Protein AF-A0A820JGB8-F1 (afdb_monomer_lite)

Organism: NCBI:txid433720

Foldseek 3Di:
DPPPVLVVLVVVLVVLDDPPPVLVVLLVLLLCLDPLVVVPPPPDDPVPDDNVVSVVVSVVSVVVLLVVLCVPPNDPVSVVNSVSSVVSSVSVSVSVVVVVVVVVVVVVVVVVVVVVVVVVVVVVVVVVVVVD

Secondary structure (DSSP, 8-state):
---HHHHHHHHHHHTT--S-HHHHHHHHHHHHTSHHHHTT-TTS-GGGS-HHHHHHHHHHHHHHHHHHHHHHH-HHHHHHHHHHHHHHHHHHHHHHHHHHHHHHHHHHHHHHHHHHHHHHHHHHHHHHHHT-

Structure (mmCIF, N/CA/C/O backbone):
data_AF-A0A820JGB8-F1
#
_entry.id   AF-A0A820JGB8-F1
#
loop_
_atom_site.group_PDB
_atom_site.id
_atom_site.type_symbol
_atom_site.label_atom_id
_atom_site.label_alt_id
_atom_site.label_comp_id
_atom_site.label_asym_id
_atom_site.label_entity_id
_atom_site.label_seq_id
_atom_site.pdbx_PDB_ins_code
_atom_site.Cartn_x
_atom_site.Cartn_y
_atom_site.Cartn_z
_atom_site.occupancy
_atom_site.B_iso_or_equiv
_atom_site.auth_seq_id
_atom_site.auth_comp_id
_atom_site.auth_asym_id
_atom_site.auth_atom_id
_atom_site.pdbx_PDB_model_num
ATOM 1 N N . MET A 1 1 ? 12.155 -19.806 -16.660 1.00 46.75 1 MET A N 1
ATOM 2 C CA . MET A 1 1 ? 12.210 -20.335 -15.279 1.00 46.75 1 MET A CA 1
ATOM 3 C C . MET A 1 1 ? 11.517 -19.309 -14.395 1.00 46.75 1 MET A C 1
ATOM 5 O O . MET A 1 1 ? 12.046 -18.218 -14.263 1.00 46.75 1 MET A O 1
ATOM 9 N N . PHE A 1 2 ? 10.291 -19.571 -13.928 1.00 48.56 2 PHE A N 1
ATOM 10 C CA . PHE A 1 2 ? 9.569 -18.611 -13.081 1.00 48.56 2 PHE A CA 1
ATOM 11 C C . PHE A 1 2 ? 10.349 -18.409 -11.778 1.00 48.56 2 PHE A C 1
ATOM 13 O O . PHE A 1 2 ? 10.696 -19.389 -11.119 1.00 48.56 2 PHE A O 1
ATOM 20 N N . ASP A 1 3 ? 10.668 -17.161 -11.434 1.00 62.62 3 ASP A N 1
ATOM 21 C CA . ASP A 1 3 ? 11.406 -16.863 -10.211 1.00 62.62 3 ASP A CA 1
ATOM 22 C C . ASP A 1 3 ? 10.520 -17.159 -8.990 1.00 62.62 3 ASP A C 1
ATOM 24 O O . ASP A 1 3 ? 9.551 -16.451 -8.701 1.00 62.62 3 ASP A O 1
ATOM 28 N N . ASN A 1 4 ? 10.864 -18.223 -8.258 1.00 69.56 4 ASN A N 1
ATOM 29 C CA . ASN A 1 4 ? 10.207 -18.615 -7.010 1.00 69.56 4 ASN A CA 1
ATOM 30 C C . ASN A 1 4 ? 10.158 -17.465 -5.986 1.00 69.56 4 ASN A C 1
ATOM 32 O O . ASN A 1 4 ? 9.291 -17.467 -5.109 1.00 69.56 4 ASN A O 1
ATOM 36 N N . ARG A 1 5 ? 11.047 -16.466 -6.093 1.00 66.81 5 ARG A N 1
ATOM 37 C CA . ARG A 1 5 ? 11.064 -15.292 -5.212 1.00 66.81 5 ARG A CA 1
ATOM 38 C C . ARG A 1 5 ? 9.872 -14.371 -5.456 1.00 66.81 5 ARG A C 1
ATOM 40 O O . ARG A 1 5 ? 9.255 -13.954 -4.482 1.00 66.81 5 ARG A O 1
ATOM 47 N N . GLY A 1 6 ? 9.478 -14.128 -6.708 1.00 66.50 6 GLY A N 1
ATOM 48 C CA . GLY A 1 6 ? 8.316 -13.292 -7.042 1.00 66.50 6 GLY A CA 1
ATOM 49 C C . GLY A 1 6 ? 6.989 -13.887 -6.555 1.00 66.50 6 GLY A C 1
ATOM 50 O O . GLY A 1 6 ? 6.145 -13.185 -5.989 1.00 66.50 6 GLY A O 1
ATOM 51 N N . ILE A 1 7 ? 6.833 -15.208 -6.678 1.00 74.44 7 ILE A N 1
ATOM 52 C CA . ILE A 1 7 ? 5.677 -15.938 -6.134 1.00 74.44 7 ILE A CA 1
ATOM 53 C C . ILE A 1 7 ? 5.675 -15.863 -4.599 1.00 74.44 7 ILE A C 1
ATOM 55 O O . ILE A 1 7 ? 4.646 -15.548 -3.999 1.00 74.44 7 ILE A O 1
ATOM 59 N N . ALA A 1 8 ? 6.825 -16.078 -3.951 1.00 76.19 8 ALA A N 1
ATOM 60 C CA . ALA A 1 8 ? 6.950 -15.982 -2.496 1.00 76.19 8 ALA A CA 1
ATOM 61 C C . ALA A 1 8 ? 6.633 -14.572 -1.967 1.00 76.19 8 ALA A C 1
ATOM 63 O O . ALA A 1 8 ? 5.967 -14.435 -0.941 1.00 76.19 8 ALA A O 1
ATOM 64 N N . LEU A 1 9 ? 7.054 -13.531 -2.684 1.00 73.44 9 LEU A N 1
ATOM 65 C CA . LEU A 1 9 ? 6.808 -12.133 -2.335 1.00 73.44 9 LEU A CA 1
ATOM 66 C C . LEU A 1 9 ? 5.325 -11.757 -2.484 1.00 73.44 9 LEU A C 1
ATOM 68 O O . LEU A 1 9 ? 4.758 -11.070 -1.630 1.00 73.44 9 LEU A O 1
ATOM 72 N N . THR A 1 10 ? 4.670 -12.280 -3.523 1.00 74.25 10 THR A N 1
ATOM 73 C CA . THR A 1 10 ? 3.228 -12.103 -3.753 1.00 74.25 10 THR A CA 1
ATOM 74 C C . THR A 1 10 ? 2.418 -12.781 -2.649 1.00 74.25 10 THR A C 1
ATOM 76 O O . THR A 1 10 ? 1.550 -12.159 -2.035 1.00 74.25 10 THR A O 1
ATOM 79 N N . LEU A 1 11 ? 2.750 -14.036 -2.327 1.00 79.44 11 LEU A N 1
ATOM 80 C CA . LEU A 1 11 ? 2.126 -14.785 -1.233 1.00 79.44 11 LEU A CA 1
ATOM 81 C C . LEU A 1 11 ? 2.367 -14.125 0.127 1.00 79.44 11 LEU A C 1
ATOM 83 O O . LEU A 1 11 ? 1.479 -14.122 0.976 1.00 79.44 11 LEU A O 1
ATOM 87 N N . TRP A 1 12 ? 3.549 -13.548 0.345 1.00 74.94 12 TRP A N 1
ATOM 88 C CA . TRP A 1 12 ? 3.850 -12.789 1.554 1.00 74.94 12 TRP A CA 1
ATOM 89 C C . TRP A 1 12 ? 3.004 -11.517 1.648 1.00 74.94 12 TRP A C 1
ATOM 91 O O . TRP A 1 12 ? 2.411 -11.266 2.694 1.00 74.94 12 TRP A O 1
ATOM 101 N N . THR A 1 13 ? 2.849 -10.778 0.549 1.00 71.69 13 THR A N 1
ATOM 102 C CA . THR A 1 13 ? 2.002 -9.575 0.491 1.00 71.69 13 THR A CA 1
ATOM 103 C C . THR A 1 13 ? 0.531 -9.902 0.771 1.00 71.69 13 THR A C 1
ATOM 105 O O . THR A 1 13 ? -0.132 -9.186 1.523 1.00 71.69 13 THR A O 1
ATOM 108 N N . MET A 1 14 ? 0.022 -11.024 0.246 1.00 76.62 14 MET A N 1
ATOM 109 C CA . MET A 1 14 ? -1.363 -11.464 0.470 1.00 76.62 14 MET A CA 1
ATOM 110 C C . MET A 1 14 ? -1.693 -11.751 1.942 1.00 76.62 14 MET A C 1
ATOM 112 O O . MET A 1 14 ? -2.843 -11.581 2.340 1.00 76.62 14 MET A O 1
ATOM 116 N N . LYS A 1 15 ? -0.708 -12.116 2.777 1.00 75.75 15 LYS A N 1
ATOM 117 C CA . LYS A 1 15 ? -0.923 -12.381 4.215 1.00 75.75 15 LYS A CA 1
ATOM 118 C C . LYS A 1 15 ? -1.393 -11.160 5.003 1.00 75.75 15 LYS A C 1
ATOM 120 O O . LYS A 1 15 ? -1.961 -11.323 6.079 1.00 75.75 15 LYS A O 1
ATOM 125 N N . PHE A 1 16 ? -1.146 -9.959 4.489 1.00 72.88 16 PHE A N 1
ATOM 126 C CA . PHE A 1 16 ? -1.482 -8.710 5.171 1.00 72.88 16 PHE A CA 1
ATOM 127 C C . PHE A 1 16 ? -2.731 -8.029 4.600 1.00 72.88 16 PHE A C 1
ATOM 129 O O . PHE A 1 16 ? -3.118 -6.965 5.086 1.00 72.88 16 PHE A O 1
ATOM 136 N N . ILE A 1 17 ? -3.382 -8.628 3.594 1.00 73.19 17 ILE A N 1
ATOM 137 C CA . ILE A 1 17 ? -4.619 -8.089 3.025 1.00 73.19 17 ILE A CA 1
ATOM 138 C C . ILE A 1 17 ? -5.732 -8.194 4.069 1.00 73.19 17 ILE A C 1
ATOM 140 O O . ILE A 1 17 ? -6.069 -9.276 4.549 1.00 73.19 17 ILE A O 1
ATOM 144 N N . ASN A 1 18 ? -6.315 -7.046 4.411 1.00 74.44 18 ASN A N 1
ATOM 145 C CA . ASN A 1 18 ? -7.470 -6.984 5.292 1.00 74.44 18 ASN A CA 1
ATOM 146 C C . ASN A 1 18 ? -8.752 -7.257 4.479 1.00 74.44 18 ASN A C 1
ATOM 148 O O . ASN A 1 18 ? -8.937 -6.610 3.446 1.00 74.44 18 ASN A O 1
ATOM 152 N N . PRO A 1 19 ? -9.639 -8.174 4.913 1.00 77.06 19 PRO A N 1
ATOM 153 C CA . PRO A 1 19 ? -10.900 -8.445 4.217 1.00 77.06 19 PRO A CA 1
ATOM 154 C C . PRO A 1 19 ? -11.876 -7.258 4.232 1.00 77.06 19 PRO A C 1
ATOM 156 O O . PRO A 1 19 ? -12.802 -7.211 3.423 1.00 77.06 19 PRO A O 1
ATOM 15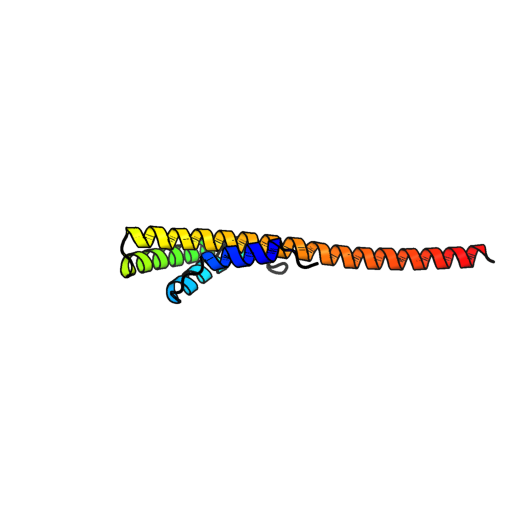9 N N . ASP A 1 20 ? -11.695 -6.297 5.139 1.00 87.00 20 ASP A N 1
ATOM 160 C CA . ASP A 1 20 ? -12.505 -5.085 5.182 1.00 87.00 20 ASP A CA 1
ATOM 161 C C . ASP A 1 20 ? -12.181 -4.167 3.991 1.00 87.00 20 ASP A C 1
ATOM 163 O O . ASP A 1 20 ? -11.108 -3.561 3.899 1.00 87.00 20 ASP A O 1
ATOM 167 N N . ILE A 1 21 ? -13.152 -4.031 3.085 1.00 88.62 21 ILE A N 1
ATOM 168 C CA . ILE A 1 21 ? -13.030 -3.222 1.869 1.00 88.62 21 ILE A CA 1
ATOM 169 C C . ILE A 1 21 ? -12.756 -1.739 2.153 1.00 88.62 21 ILE A C 1
ATOM 171 O O . ILE A 1 21 ? -12.123 -1.069 1.336 1.00 88.62 21 ILE A O 1
ATOM 175 N N . ILE A 1 22 ? -13.214 -1.204 3.290 1.00 90.69 22 ILE A N 1
ATOM 176 C CA . ILE A 1 22 ? -12.966 0.193 3.661 1.00 90.69 22 ILE A CA 1
ATOM 177 C C . ILE A 1 22 ? -11.498 0.353 4.045 1.00 90.69 22 ILE A C 1
ATOM 179 O O . ILE A 1 22 ? -10.830 1.257 3.542 1.00 90.69 22 ILE A O 1
ATOM 183 N N . ILE A 1 23 ? -10.975 -0.562 4.866 1.00 89.44 23 ILE A N 1
ATOM 184 C CA . ILE A 1 23 ? -9.556 -0.577 5.241 1.00 89.44 23 ILE A CA 1
ATOM 185 C C . ILE A 1 23 ? -8.683 -0.742 4.001 1.00 89.44 23 ILE A C 1
ATOM 187 O O . ILE A 1 23 ? -7.699 -0.023 3.848 1.00 89.44 23 ILE A O 1
ATOM 191 N N . PHE A 1 24 ? -9.063 -1.637 3.093 1.00 88.88 24 PHE A N 1
ATOM 192 C CA . PHE A 1 24 ? -8.336 -1.853 1.849 1.00 88.88 24 PHE A CA 1
ATOM 193 C C . PHE A 1 24 ? -8.278 -0.589 0.979 1.00 88.88 24 PHE A C 1
ATOM 195 O O . PHE A 1 24 ? -7.202 -0.204 0.523 1.00 88.88 24 PHE A O 1
ATOM 202 N N . LYS A 1 25 ? -9.406 0.113 0.800 1.00 90.44 25 LYS A N 1
ATOM 203 C CA . LYS A 1 25 ? -9.449 1.391 0.066 1.00 90.44 25 LYS A CA 1
ATOM 204 C C . LYS A 1 25 ? -8.567 2.455 0.715 1.00 90.44 25 LYS A C 1
ATOM 206 O O . LYS A 1 25 ? -7.836 3.146 0.017 1.00 90.44 25 LYS A O 1
ATOM 211 N N . LEU A 1 26 ? -8.610 2.571 2.041 1.00 91.50 26 LEU A N 1
ATOM 212 C CA . LEU A 1 26 ? -7.784 3.520 2.787 1.00 91.50 26 LEU A CA 1
ATOM 213 C C . LEU A 1 26 ? -6.289 3.204 2.658 1.00 91.50 26 LEU A C 1
ATOM 215 O O . LEU A 1 26 ? -5.486 4.106 2.420 1.00 91.50 26 LEU A O 1
ATOM 219 N N . ALA A 1 27 ? -5.924 1.926 2.750 1.00 90.00 27 ALA A N 1
ATOM 220 C CA . ALA A 1 27 ? -4.558 1.464 2.555 1.00 90.00 27 ALA A CA 1
ATOM 221 C C . ALA A 1 27 ? -4.071 1.742 1.122 1.00 90.00 27 ALA A C 1
ATOM 223 O O . ALA A 1 27 ? -2.968 2.250 0.944 1.00 90.00 27 ALA A O 1
ATOM 224 N N . LEU A 1 28 ? -4.902 1.501 0.103 1.00 88.50 28 LEU A N 1
ATOM 225 C CA . LEU A 1 28 ? -4.588 1.858 -1.283 1.00 88.50 28 LEU A CA 1
ATOM 226 C C . LEU A 1 28 ? -4.409 3.366 -1.479 1.00 88.50 28 LEU A C 1
ATOM 228 O O . LEU A 1 28 ? -3.477 3.768 -2.166 1.00 88.50 28 LEU A O 1
ATOM 232 N N . SER A 1 29 ? -5.243 4.210 -0.865 1.00 90.69 29 SER A N 1
ATOM 233 C CA . SER A 1 29 ? -5.067 5.668 -0.930 1.00 90.69 29 SER A CA 1
ATOM 234 C C . SER A 1 29 ? -3.743 6.110 -0.303 1.00 90.69 29 SER A C 1
ATOM 236 O O . SER A 1 29 ? -3.030 6.932 -0.877 1.00 90.69 29 SER A O 1
ATOM 238 N N . LEU A 1 30 ? -3.377 5.535 0.849 1.00 90.69 30 LEU A N 1
ATOM 239 C CA . LEU A 1 30 ? -2.080 5.775 1.490 1.00 90.69 30 LEU A CA 1
ATOM 240 C C . LEU A 1 30 ? -0.913 5.310 0.614 1.00 90.69 30 LEU A C 1
ATOM 242 O O . LEU A 1 30 ? 0.109 5.994 0.547 1.00 90.69 30 LEU A O 1
ATOM 246 N N . PHE A 1 31 ? -1.074 4.176 -0.070 1.00 87.56 31 PHE A N 1
ATOM 247 C CA . PHE A 1 31 ? -0.093 3.654 -1.012 1.00 87.56 31 PHE A CA 1
ATOM 248 C C . PHE A 1 31 ? 0.074 4.570 -2.228 1.00 87.56 31 PHE A C 1
ATOM 250 O O . PHE A 1 31 ? 1.192 4.960 -2.563 1.00 87.56 31 PHE A O 1
ATOM 257 N N . ALA A 1 32 ? -1.027 4.953 -2.875 1.00 84.62 32 ALA A N 1
ATOM 258 C CA . ALA A 1 32 ? -1.049 5.789 -4.075 1.00 84.62 32 ALA A CA 1
ATOM 259 C C . ALA A 1 32 ? -0.367 7.146 -3.852 1.00 84.62 32 ALA A C 1
ATOM 261 O O . ALA A 1 32 ? 0.345 7.630 -4.723 1.00 84.62 32 ALA A O 1
ATOM 262 N N . LEU A 1 33 ? -0.533 7.721 -2.658 1.00 82.62 33 LEU A N 1
ATOM 263 C CA . LEU A 1 33 ? 0.067 8.999 -2.271 1.00 82.62 33 LEU A CA 1
ATOM 264 C C . LEU A 1 33 ? 1.497 8.868 -1.725 1.00 82.62 33 LEU A C 1
ATOM 266 O O . LEU A 1 33 ? 2.112 9.872 -1.367 1.00 82.62 33 LEU A O 1
ATOM 270 N N . SER A 1 34 ? 2.041 7.652 -1.636 1.00 80.62 34 SER A N 1
ATOM 271 C CA . SER A 1 34 ? 3.421 7.451 -1.202 1.00 80.62 34 SER A CA 1
ATOM 272 C C . SER A 1 34 ? 4.404 7.964 -2.256 1.00 80.62 34 SER A C 1
ATOM 274 O O . SER A 1 34 ? 4.222 7.775 -3.461 1.00 80.62 34 SER A O 1
ATOM 276 N N . LYS A 1 35 ? 5.498 8.579 -1.794 1.00 68.75 35 LYS A N 1
ATOM 277 C CA . LYS A 1 35 ? 6.573 9.094 -2.660 1.00 68.75 35 LYS A CA 1
ATOM 278 C C . LYS A 1 35 ? 7.148 8.014 -3.583 1.00 68.75 35 LYS A C 1
ATOM 280 O O . LYS A 1 35 ? 7.584 8.319 -4.688 1.00 68.75 35 LYS A O 1
ATOM 285 N N . THR A 1 36 ? 7.112 6.761 -3.142 1.00 64.69 36 THR A N 1
ATOM 286 C CA . THR A 1 36 ? 7.531 5.599 -3.920 1.00 64.69 36 THR A CA 1
ATOM 287 C C . THR A 1 36 ? 6.719 5.431 -5.199 1.00 64.69 36 THR A C 1
ATOM 289 O O . THR A 1 36 ? 7.332 5.204 -6.221 1.00 64.69 36 THR A O 1
ATOM 292 N N . ASN A 1 37 ? 5.403 5.659 -5.237 1.00 60.75 37 ASN A N 1
ATOM 293 C CA . ASN A 1 37 ? 4.665 5.553 -6.509 1.00 60.75 37 ASN A CA 1
ATOM 294 C C . ASN A 1 37 ? 5.018 6.649 -7.530 1.00 60.75 37 ASN A C 1
ATOM 296 O O . ASN A 1 37 ? 4.948 6.410 -8.733 1.00 60.75 37 ASN A O 1
ATOM 300 N N . TYR A 1 38 ? 5.428 7.833 -7.071 1.00 55.12 38 TYR A N 1
ATOM 301 C CA . TYR A 1 38 ? 5.795 8.948 -7.953 1.00 55.12 38 TYR A CA 1
ATOM 302 C C . TYR A 1 38 ? 7.207 8.828 -8.534 1.00 55.12 38 TYR A C 1
ATOM 304 O O . TYR A 1 38 ? 7.454 9.314 -9.632 1.00 55.12 38 TYR A O 1
ATOM 312 N N . LEU A 1 39 ? 8.123 8.163 -7.825 1.00 51.12 39 LEU A N 1
ATOM 313 C CA . LEU A 1 39 ? 9.510 7.957 -8.259 1.00 51.12 39 LEU A CA 1
ATOM 314 C C . LEU A 1 39 ? 9.643 7.088 -9.519 1.00 51.12 39 LEU A C 1
ATOM 316 O O . LEU A 1 39 ? 10.696 7.110 -10.147 1.00 51.12 39 LEU A O 1
ATOM 320 N N . TYR A 1 40 ? 8.603 6.335 -9.885 1.00 53.28 40 TYR A N 1
ATOM 321 C CA . TYR A 1 40 ? 8.707 5.271 -10.886 1.00 53.28 40 TYR A CA 1
ATOM 322 C C . TYR A 1 40 ? 7.780 5.436 -12.097 1.00 53.28 40 TYR A C 1
ATOM 324 O O . TYR A 1 40 ? 7.580 4.477 -12.838 1.00 53.28 40 TYR A O 1
ATOM 332 N N . SER A 1 41 ? 7.225 6.633 -12.326 1.00 55.72 41 SER A N 1
ATOM 333 C CA . SER A 1 41 ? 6.636 6.969 -13.625 1.00 55.72 41 SER A CA 1
ATOM 334 C C . SER A 1 41 ? 7.709 7.637 -14.489 1.00 55.72 41 SER A C 1
ATOM 336 O O . SER A 1 41 ? 8.028 8.802 -14.240 1.00 55.72 41 SER A O 1
ATOM 338 N N . PRO A 1 42 ? 8.276 6.946 -15.496 1.00 54.88 42 PRO A N 1
ATOM 339 C CA . PRO A 1 42 ? 9.398 7.462 -16.289 1.00 54.88 42 PRO A CA 1
ATOM 340 C C . PRO A 1 42 ? 9.070 8.755 -17.059 1.00 54.88 42 PRO A C 1
ATOM 342 O O . PRO A 1 42 ? 9.979 9.436 -17.518 1.00 54.88 42 PRO A O 1
ATOM 345 N N . ASN A 1 43 ? 7.786 9.125 -17.151 1.00 55.41 43 ASN A N 1
ATOM 346 C CA . ASN A 1 43 ? 7.297 10.280 -17.907 1.00 55.41 43 ASN A CA 1
ATOM 347 C C . ASN A 1 43 ? 6.795 11.449 -17.040 1.00 55.41 43 ASN A C 1
ATOM 349 O O . ASN A 1 43 ? 6.317 12.441 -17.590 1.00 55.41 43 ASN A O 1
ATOM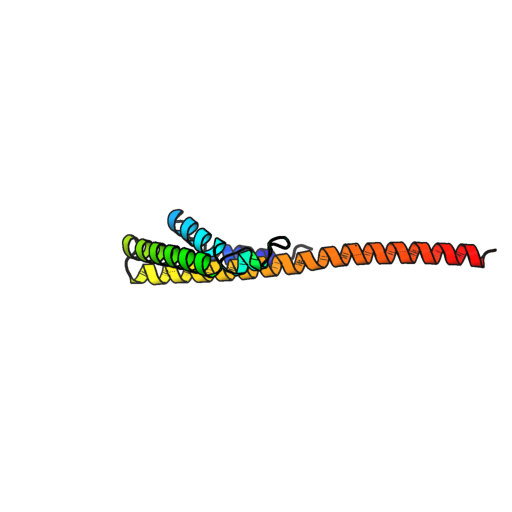 353 N N . ILE A 1 44 ? 6.849 11.361 -15.705 1.00 56.28 44 ILE A N 1
ATOM 354 C CA . ILE A 1 44 ? 6.396 12.457 -14.833 1.00 56.28 44 ILE A CA 1
ATOM 355 C C . ILE A 1 44 ? 7.612 13.279 -14.421 1.00 56.28 44 ILE A C 1
ATOM 357 O O . ILE A 1 44 ? 8.469 12.810 -13.674 1.00 56.28 44 ILE A O 1
ATOM 361 N N . SER A 1 45 ? 7.688 14.526 -14.895 1.00 55.94 45 SER A N 1
ATOM 362 C CA . SER A 1 45 ? 8.712 15.451 -14.420 1.00 55.94 45 SER A CA 1
ATOM 363 C C . SER A 1 45 ? 8.536 15.660 -12.915 1.00 55.94 45 SER A C 1
ATOM 365 O O . SER A 1 45 ? 7.457 16.025 -12.439 1.00 55.94 45 SER A O 1
ATOM 367 N N . ILE A 1 46 ? 9.607 15.418 -12.159 1.00 56.53 46 ILE A N 1
ATOM 368 C CA . ILE A 1 46 ? 9.646 15.546 -10.694 1.00 56.53 46 ILE A CA 1
ATOM 369 C C . ILE A 1 46 ? 9.189 16.952 -10.249 1.00 56.53 46 ILE A C 1
ATOM 371 O O . ILE A 1 46 ? 8.564 17.094 -9.198 1.00 56.53 46 ILE A O 1
ATOM 375 N N . ASP A 1 47 ? 9.394 17.960 -11.103 1.00 56.12 47 ASP A N 1
ATOM 376 C CA . ASP A 1 47 ? 9.014 19.360 -10.885 1.00 56.12 47 ASP A CA 1
ATOM 377 C C . ASP A 1 47 ? 7.514 19.668 -11.047 1.00 56.12 47 ASP A C 1
ATOM 379 O O . ASP A 1 47 ? 7.061 20.738 -10.644 1.00 56.12 47 ASP A O 1
ATOM 383 N N . SER A 1 48 ? 6.708 18.756 -11.602 1.00 56.19 48 SER A N 1
ATOM 384 C CA . SER A 1 48 ? 5.273 19.006 -11.839 1.00 56.19 48 SER A CA 1
ATOM 385 C C . SER A 1 48 ? 4.365 18.690 -10.644 1.00 56.19 48 SER A C 1
ATOM 387 O O . SER A 1 48 ? 3.174 19.007 -10.669 1.00 56.19 48 SER A O 1
ATOM 389 N N . THR A 1 49 ? 4.905 18.100 -9.570 1.00 67.50 49 THR A N 1
ATOM 390 C CA . THR A 1 49 ? 4.099 17.599 -8.446 1.00 67.50 49 THR A CA 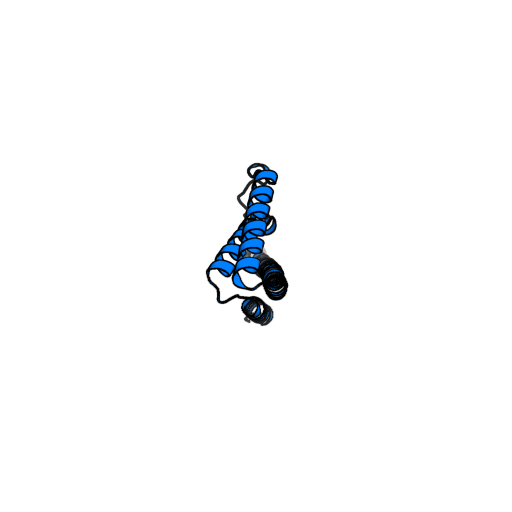1
ATOM 391 C C . THR A 1 49 ? 4.403 18.332 -7.142 1.00 67.50 49 THR A C 1
ATOM 393 O O . THR A 1 49 ? 5.503 18.253 -6.601 1.00 67.50 49 THR A O 1
ATOM 396 N N . ASN A 1 50 ? 3.396 19.012 -6.582 1.00 80.94 50 ASN A N 1
ATOM 397 C CA . ASN A 1 50 ? 3.502 19.677 -5.282 1.00 80.94 50 ASN A CA 1
ATOM 398 C C . ASN A 1 50 ? 3.564 18.635 -4.148 1.00 80.94 50 ASN A C 1
ATOM 400 O O . ASN A 1 50 ? 2.542 18.209 -3.604 1.00 80.94 50 ASN A O 1
ATOM 404 N N . SER A 1 51 ? 4.782 18.224 -3.794 1.00 79.12 51 SER A N 1
ATOM 405 C CA . SER A 1 51 ? 5.059 17.219 -2.759 1.00 79.12 51 SER A CA 1
ATOM 406 C C . SER A 1 51 ? 4.467 17.578 -1.392 1.00 79.12 51 SER A C 1
ATOM 408 O O . SER A 1 51 ? 4.008 16.690 -0.674 1.00 79.12 51 SER A O 1
ATOM 410 N N . SER A 1 52 ? 4.403 18.870 -1.057 1.00 84.81 52 SER A N 1
ATOM 411 C CA . SER A 1 52 ? 3.778 19.361 0.175 1.00 84.81 52 SER A CA 1
ATOM 412 C C . SER A 1 52 ? 2.271 19.093 0.188 1.00 84.81 52 SER A C 1
ATOM 414 O O . SER A 1 52 ? 1.737 18.571 1.169 1.00 84.81 52 SER A O 1
ATOM 416 N N . ALA A 1 53 ? 1.584 19.363 -0.927 1.00 85.69 53 ALA A N 1
ATOM 417 C CA . ALA A 1 53 ? 0.157 19.079 -1.059 1.00 85.69 53 ALA A CA 1
ATOM 418 C C . ALA A 1 53 ? -0.134 17.572 -0.978 1.00 85.69 53 ALA A C 1
ATOM 420 O O . ALA A 1 53 ? -1.043 17.162 -0.257 1.00 85.69 53 ALA A O 1
ATOM 421 N N . ILE A 1 54 ? 0.669 16.739 -1.648 1.00 85.12 54 ILE A N 1
ATOM 422 C CA . ILE A 1 54 ? 0.536 15.273 -1.592 1.00 85.12 54 ILE A CA 1
ATOM 423 C C . ILE A 1 54 ? 0.720 14.768 -0.161 1.00 85.12 54 ILE A C 1
ATOM 425 O O . ILE A 1 54 ? -0.112 14.007 0.332 1.00 85.12 54 ILE A O 1
ATOM 429 N N . PHE A 1 55 ? 1.761 15.232 0.532 1.00 86.25 55 PHE A N 1
ATOM 430 C CA . PHE A 1 55 ? 2.014 14.862 1.922 1.00 86.25 55 PHE A CA 1
ATOM 431 C C . PHE A 1 55 ? 0.864 15.284 2.846 1.00 86.25 55 PHE A C 1
ATOM 433 O O . PHE A 1 55 ? 0.448 14.527 3.725 1.00 86.25 55 PHE A O 1
ATOM 440 N N . HIS A 1 56 ? 0.291 16.469 2.624 1.00 90.62 56 HIS A N 1
ATOM 441 C CA . HIS A 1 56 ? -0.867 16.925 3.384 1.00 90.62 56 HIS A CA 1
ATOM 442 C C . HIS A 1 56 ? -2.090 16.018 3.176 1.00 90.62 56 HIS A C 1
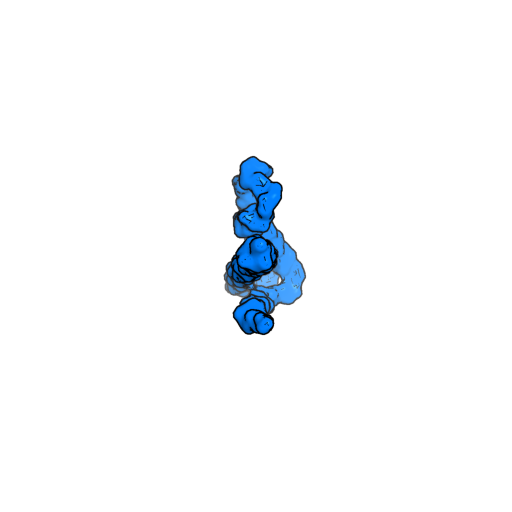ATOM 444 O O . HIS A 1 56 ? -2.740 15.624 4.146 1.00 90.62 56 HIS A O 1
ATOM 450 N N . ILE A 1 57 ? -2.374 15.633 1.928 1.00 90.00 57 ILE A N 1
ATOM 451 C CA . ILE A 1 57 ? -3.464 14.706 1.599 1.00 90.00 57 ILE A CA 1
ATOM 452 C C . ILE A 1 57 ? -3.194 13.329 2.222 1.00 90.00 57 ILE A C 1
ATOM 454 O O . ILE A 1 57 ? -4.091 12.749 2.836 1.00 90.00 57 ILE A O 1
ATOM 458 N N . GLN A 1 58 ? -1.961 12.823 2.143 1.00 90.88 58 GLN A N 1
ATOM 459 C CA . GLN A 1 58 ? -1.568 11.549 2.748 1.00 90.88 58 GLN A CA 1
ATOM 460 C C . GLN A 1 58 ? -1.816 11.547 4.263 1.00 90.88 58 GLN A C 1
ATOM 462 O O . GLN A 1 58 ? -2.418 10.609 4.786 1.00 90.88 58 GLN A O 1
ATOM 467 N N . ASN A 1 59 ? -1.441 12.623 4.962 1.00 92.56 59 ASN A N 1
ATOM 468 C CA . ASN A 1 59 ? -1.709 12.771 6.394 1.00 92.56 59 ASN A CA 1
ATOM 469 C C . ASN A 1 59 ? -3.206 12.783 6.710 1.00 92.56 59 ASN A C 1
ATOM 471 O O . ASN A 1 59 ? -3.625 12.198 7.707 1.00 92.56 59 ASN A O 1
ATOM 475 N N . LYS A 1 60 ? -4.034 13.392 5.854 1.00 95.00 60 LYS A N 1
ATOM 476 C CA . LYS A 1 60 ? -5.493 13.352 6.020 1.00 95.00 60 LYS A CA 1
ATOM 477 C C . LYS A 1 60 ? -6.047 11.938 5.874 1.00 95.00 60 LYS A C 1
ATOM 479 O O . LYS A 1 60 ? -6.871 11.530 6.690 1.00 95.00 60 LYS A O 1
ATOM 484 N N . TYR A 1 61 ? -5.558 11.159 4.913 1.00 93.62 61 TYR A N 1
ATOM 485 C CA . TYR A 1 61 ? -5.925 9.745 4.805 1.00 93.62 61 TYR A CA 1
ATOM 486 C C . TYR A 1 61 ? -5.438 8.921 5.999 1.00 93.62 61 TYR A C 1
ATOM 488 O O . TYR A 1 61 ? -6.178 8.060 6.476 1.00 93.62 61 TYR A O 1
ATOM 496 N N . ALA A 1 62 ? -4.246 9.200 6.532 1.00 94.62 62 ALA A N 1
ATOM 497 C CA . ALA A 1 62 ? -3.739 8.529 7.728 1.00 94.62 62 ALA A CA 1
ATOM 498 C C . ALA A 1 62 ? -4.623 8.830 8.948 1.00 94.62 62 ALA A C 1
ATOM 500 O O . ALA A 1 62 ? -5.002 7.917 9.680 1.00 94.62 62 ALA A O 1
ATOM 501 N N . GLU A 1 63 ? -5.033 10.091 9.113 1.00 96.81 63 GLU A N 1
ATOM 502 C CA . GLU A 1 63 ? -5.947 10.535 10.167 1.00 96.81 63 GLU A CA 1
ATOM 503 C C . GLU A 1 63 ? -7.316 9.840 10.062 1.00 96.81 63 GLU A C 1
ATOM 505 O O . GLU A 1 63 ? -7.827 9.316 11.054 1.00 96.81 63 GLU A O 1
ATOM 510 N N . VAL A 1 64 ? -7.903 9.788 8.861 1.00 96.38 64 VAL A N 1
ATOM 511 C CA . VAL A 1 64 ? -9.182 9.098 8.613 1.00 96.38 64 VAL A CA 1
ATOM 512 C C . VAL A 1 64 ? -9.061 7.603 8.891 1.00 96.38 64 VAL A C 1
ATOM 514 O O . VAL A 1 64 ? -9.930 7.033 9.548 1.00 96.38 64 VAL A O 1
ATOM 517 N N . THR A 1 65 ? -7.967 6.977 8.454 1.00 95.38 65 THR A N 1
ATOM 518 C CA . THR A 1 65 ? -7.695 5.556 8.706 1.00 95.38 65 THR A CA 1
ATOM 519 C C . THR A 1 65 ? -7.609 5.275 10.197 1.00 95.38 65 THR A C 1
ATOM 521 O O . THR A 1 65 ? -8.271 4.368 10.696 1.00 95.38 65 THR A O 1
ATOM 524 N N . TRP A 1 66 ? -6.862 6.098 10.931 1.00 97.00 66 TRP A N 1
ATOM 525 C CA . TRP A 1 66 ? -6.728 5.968 12.375 1.00 97.00 66 TRP A CA 1
ATOM 526 C C . TRP A 1 66 ? -8.071 6.117 13.098 1.00 97.00 66 TRP A C 1
ATOM 528 O O . TRP A 1 66 ? -8.417 5.288 13.941 1.00 97.00 66 TRP A O 1
ATOM 538 N N . LYS A 1 67 ? -8.867 7.137 12.749 1.00 96.50 67 LYS A N 1
ATOM 539 C CA . LYS A 1 67 ? -10.201 7.352 13.335 1.00 96.50 67 LYS A CA 1
ATOM 540 C C . LYS A 1 67 ? -11.147 6.194 13.033 1.00 96.50 67 LYS A C 1
ATOM 542 O O . LYS A 1 67 ? -11.835 5.731 13.938 1.00 96.50 67 LYS A O 1
ATOM 547 N N . TYR A 1 68 ? -11.153 5.709 11.792 1.00 95.44 68 TYR A N 1
ATOM 548 C CA . TYR A 1 68 ? -11.978 4.578 11.378 1.00 95.44 68 TYR A CA 1
ATOM 549 C C . TYR A 1 68 ? -11.637 3.312 12.170 1.00 95.44 68 TYR A C 1
ATOM 551 O O . TYR A 1 68 ? -12.531 2.665 12.714 1.00 95.44 68 TYR A O 1
ATOM 559 N N . LEU A 1 69 ? -10.346 2.991 12.294 1.00 95.81 69 LEU A N 1
ATOM 560 C CA . LEU A 1 69 ? -9.896 1.814 13.032 1.00 95.81 69 LEU A CA 1
ATOM 561 C C . LEU A 1 69 ? -10.258 1.898 14.518 1.00 95.81 69 LEU A C 1
ATOM 563 O O . LEU A 1 69 ? -10.792 0.935 15.064 1.00 95.81 69 LEU A O 1
ATOM 567 N N . ASN A 1 70 ? -10.034 3.051 15.158 1.00 97.00 70 ASN A N 1
ATOM 568 C CA . ASN A 1 70 ? -10.412 3.245 16.560 1.00 97.00 70 ASN A CA 1
ATOM 569 C C . ASN A 1 70 ? -11.922 3.123 16.768 1.00 97.00 70 ASN A C 1
ATOM 571 O O . ASN A 1 70 ? -12.351 2.472 17.716 1.00 97.00 70 ASN A O 1
ATOM 575 N N . TYR A 1 71 ? -12.719 3.718 15.878 1.00 96.44 71 TYR A N 1
ATOM 576 C CA . TYR A 1 71 ? -14.176 3.645 15.945 1.00 96.44 71 TYR A CA 1
ATOM 577 C C . TYR A 1 71 ? -14.692 2.210 15.790 1.00 96.44 71 TYR A C 1
ATOM 579 O O . TYR A 1 71 ? -15.609 1.803 16.498 1.00 96.44 71 TYR A O 1
ATOM 587 N N . ARG A 1 72 ? -14.112 1.437 14.866 1.00 94.88 72 ARG A N 1
ATOM 588 C CA . ARG A 1 72 ? -14.618 0.110 14.503 1.00 94.88 72 ARG A CA 1
ATOM 589 C C . ARG A 1 72 ? -14.109 -1.014 15.407 1.00 94.88 72 ARG A C 1
ATOM 591 O O . ARG A 1 72 ? -14.873 -1.936 15.678 1.00 94.88 72 ARG A O 1
ATOM 598 N N . TYR A 1 73 ? -12.851 -0.953 15.841 1.00 94.44 73 TYR A N 1
ATOM 599 C CA . TYR A 1 73 ? -12.164 -2.070 16.506 1.00 94.44 73 TYR A CA 1
ATOM 600 C C . TYR A 1 73 ? -11.701 -1.747 17.937 1.00 94.44 73 TYR A C 1
ATOM 602 O O . TYR A 1 73 ? -11.309 -2.650 18.674 1.00 94.44 73 TYR A O 1
ATOM 610 N N . GLY A 1 74 ? -11.759 -0.480 18.359 1.00 95.06 74 GLY A N 1
ATOM 611 C CA . GLY A 1 74 ? -11.188 -0.031 19.629 1.00 95.06 74 GLY A CA 1
ATOM 612 C C . GLY A 1 74 ? -9.664 0.111 19.574 1.00 95.06 74 GLY A C 1
ATOM 613 O O . GLY A 1 74 ? -9.014 -0.298 18.617 1.00 95.06 74 GLY A O 1
ATOM 614 N N . TRP A 1 75 ? -9.079 0.721 20.606 1.00 96.06 75 TRP A N 1
ATOM 615 C CA . TRP A 1 75 ? -7.687 1.191 20.567 1.00 96.06 75 TRP A CA 1
ATOM 616 C C . TRP A 1 75 ? -6.653 0.085 20.297 1.00 96.06 75 TRP A C 1
ATOM 618 O O . TRP A 1 75 ? -5.811 0.233 19.414 1.00 96.06 75 TRP A O 1
ATOM 628 N N . TYR A 1 76 ? -6.724 -1.035 21.022 1.00 95.88 76 TYR A N 1
ATOM 629 C CA . TYR A 1 76 ? -5.723 -2.104 20.920 1.00 95.88 76 TYR A CA 1
ATOM 630 C C . TYR A 1 76 ? -5.708 -2.760 19.530 1.00 95.88 76 TYR A C 1
ATOM 632 O O . TYR A 1 76 ? -4.663 -2.841 18.881 1.00 95.88 76 TYR A O 1
ATOM 640 N N . GLU A 1 77 ? -6.876 -3.169 19.033 1.00 94.62 77 GLU A N 1
ATOM 641 C CA . GLU A 1 77 ? -6.988 -3.767 17.700 1.00 94.62 77 GLU A CA 1
ATOM 642 C C . GLU A 1 77 ? -6.739 -2.734 16.594 1.00 94.62 77 GLU A C 1
ATOM 644 O O . GLU A 1 77 ? -6.149 -3.068 15.567 1.00 94.62 77 GLU A O 1
ATOM 649 N N . ALA A 1 78 ? -7.085 -1.458 16.806 1.00 95.44 78 ALA A N 1
ATOM 650 C CA . ALA A 1 78 ? -6.758 -0.392 15.863 1.00 95.44 78 ALA A CA 1
ATOM 651 C C . ALA A 1 78 ? -5.247 -0.258 15.646 1.00 95.44 78 ALA A C 1
ATOM 653 O O . ALA A 1 78 ? -4.814 -0.153 14.499 1.00 95.44 78 ALA A O 1
ATOM 654 N N . VAL A 1 79 ? -4.439 -0.321 16.712 1.00 96.19 79 VAL A N 1
ATOM 655 C CA . VAL A 1 79 ? -2.969 -0.321 16.604 1.00 96.19 79 VAL A CA 1
ATOM 656 C C . VAL A 1 79 ? -2.492 -1.501 15.758 1.00 96.19 79 VAL A C 1
ATOM 658 O O . VAL A 1 79 ? -1.699 -1.316 14.835 1.00 96.19 79 VAL A O 1
ATOM 661 N N . LYS A 1 80 ? -3.004 -2.706 16.024 1.00 94.12 80 LYS A N 1
ATOM 662 C CA . LYS A 1 80 ? -2.626 -3.925 15.298 1.00 94.12 80 LYS A CA 1
ATOM 663 C C . LYS A 1 80 ? -3.000 -3.857 13.816 1.00 94.12 80 LYS A C 1
ATOM 665 O O . LYS A 1 80 ? -2.177 -4.167 12.956 1.00 94.12 80 LYS A O 1
ATOM 670 N N . HIS A 1 81 ? -4.210 -3.400 13.501 1.00 92.81 81 HIS A N 1
ATOM 671 C CA . HIS A 1 81 ? -4.647 -3.207 12.121 1.00 92.81 81 HIS A CA 1
ATOM 672 C C . HIS A 1 81 ? -3.834 -2.127 11.409 1.00 92.81 81 HIS A C 1
ATOM 674 O O . HIS A 1 81 ? -3.425 -2.334 10.270 1.00 92.81 81 HIS A O 1
ATOM 680 N N . PHE A 1 82 ? -3.552 -1.007 12.074 1.00 93.81 82 PHE A N 1
ATOM 681 C CA . PHE A 1 82 ? -2.745 0.064 11.498 1.00 93.81 82 PHE A CA 1
ATOM 682 C C . PHE A 1 82 ? -1.316 -0.406 11.206 1.00 93.81 82 PHE A C 1
ATOM 684 O O . PHE A 1 82 ? -0.771 -0.140 10.137 1.00 93.81 82 PHE A O 1
ATOM 691 N N . HIS A 1 83 ? -0.732 -1.186 12.113 1.00 93.12 83 HIS A N 1
ATOM 692 C CA . HIS A 1 83 ? 0.575 -1.798 11.919 1.00 93.12 83 HIS A CA 1
ATOM 693 C C . HIS A 1 83 ? 0.594 -2.785 10.742 1.00 93.12 83 HIS A C 1
ATOM 695 O O . HIS A 1 83 ? 1.502 -2.736 9.912 1.00 93.12 83 HIS A O 1
ATOM 701 N N . ASN A 1 84 ? -0.442 -3.620 10.605 1.00 91.38 84 ASN A N 1
ATOM 702 C CA . ASN A 1 84 ? -0.588 -4.516 9.456 1.00 91.38 84 ASN A CA 1
ATOM 703 C C . ASN A 1 84 ? -0.691 -3.754 8.128 1.00 91.38 84 ASN A C 1
ATOM 705 O O . ASN A 1 84 ? -0.096 -4.187 7.143 1.00 91.38 84 ASN A O 1
ATOM 709 N N . ILE A 1 85 ? -1.390 -2.613 8.099 1.00 91.81 85 ILE A N 1
ATOM 710 C CA . ILE A 1 85 ? -1.442 -1.746 6.913 1.00 91.81 85 ILE A CA 1
ATOM 711 C C . ILE A 1 85 ? -0.031 -1.275 6.551 1.00 91.81 85 ILE A C 1
ATOM 713 O O . ILE A 1 85 ? 0.363 -1.391 5.396 1.00 91.81 85 ILE A O 1
ATOM 717 N N . ILE A 1 86 ? 0.758 -0.799 7.519 1.00 91.19 86 ILE A N 1
ATOM 718 C CA . ILE A 1 86 ? 2.138 -0.355 7.264 1.00 91.19 86 ILE A CA 1
ATOM 719 C C . ILE A 1 86 ? 2.979 -1.492 6.674 1.00 91.19 86 ILE A C 1
ATOM 721 O O . ILE A 1 86 ? 3.650 -1.287 5.663 1.00 91.19 86 ILE A O 1
ATOM 725 N N . TYR A 1 87 ? 2.923 -2.694 7.252 1.00 90.12 87 TYR A N 1
ATOM 726 C CA . TYR A 1 87 ? 3.659 -3.839 6.711 1.00 90.12 87 TYR A CA 1
ATOM 727 C C . TYR A 1 87 ? 3.225 -4.211 5.301 1.00 90.12 87 TYR A C 1
ATOM 729 O O . TYR A 1 87 ? 4.076 -4.487 4.460 1.00 90.12 87 TYR A O 1
ATOM 737 N N . TRP A 1 88 ? 1.922 -4.179 5.027 1.00 88.19 88 TRP A N 1
ATOM 738 C CA . TRP A 1 88 ? 1.403 -4.422 3.689 1.00 88.19 88 TRP A CA 1
ATOM 739 C C . TRP A 1 88 ? 1.940 -3.407 2.671 1.00 88.19 88 TRP A C 1
ATOM 741 O O . TRP A 1 88 ? 2.369 -3.794 1.587 1.00 88.19 88 TRP A O 1
ATOM 751 N N . LEU A 1 89 ? 1.996 -2.121 3.033 1.00 88.12 89 LEU A N 1
ATOM 752 C CA . LEU A 1 89 ? 2.548 -1.064 2.178 1.00 88.12 89 LEU A CA 1
ATOM 753 C C . LEU A 1 89 ? 4.046 -1.254 1.908 1.00 88.12 89 LEU A C 1
ATOM 755 O O . LEU A 1 89 ? 4.501 -1.076 0.776 1.00 88.12 89 LEU A O 1
ATOM 759 N N . VAL A 1 90 ? 4.817 -1.640 2.929 1.00 87.06 90 VAL A N 1
ATOM 760 C CA . VAL A 1 90 ? 6.243 -1.966 2.774 1.00 87.06 90 VAL A CA 1
ATOM 761 C C . VAL A 1 90 ? 6.410 -3.177 1.857 1.00 87.06 90 VAL A C 1
ATOM 763 O O . VAL A 1 90 ? 7.201 -3.121 0.919 1.00 87.06 90 VAL A O 1
ATOM 766 N N . ALA A 1 91 ? 5.620 -4.233 2.065 1.00 85.44 91 ALA A N 1
ATOM 767 C CA . ALA A 1 91 ? 5.662 -5.445 1.253 1.00 85.44 91 ALA A CA 1
ATOM 768 C C . ALA A 1 91 ? 5.340 -5.185 -0.224 1.00 85.44 91 ALA A C 1
ATOM 770 O O . ALA A 1 91 ? 6.052 -5.659 -1.113 1.00 85.44 91 ALA A O 1
ATOM 771 N N . LEU A 1 92 ? 4.311 -4.377 -0.487 1.00 83.75 92 LEU A N 1
ATOM 772 C CA . LEU A 1 92 ? 3.975 -3.907 -1.828 1.00 83.75 92 LEU A CA 1
ATOM 773 C C . LEU A 1 92 ? 5.124 -3.128 -2.464 1.00 83.75 92 LEU A C 1
ATOM 775 O O . LEU A 1 92 ? 5.482 -3.389 -3.609 1.00 83.75 92 LEU A O 1
ATOM 779 N N . THR A 1 93 ? 5.726 -2.204 -1.716 1.00 84.00 93 THR A N 1
ATOM 780 C CA . THR A 1 93 ? 6.849 -1.391 -2.199 1.00 84.00 93 THR A CA 1
ATOM 781 C C . THR A 1 93 ? 8.037 -2.270 -2.585 1.00 84.00 93 THR A C 1
ATOM 783 O O . THR A 1 93 ? 8.568 -2.143 -3.685 1.00 84.00 93 THR A O 1
ATOM 786 N N . THR A 1 94 ? 8.420 -3.216 -1.722 1.00 83.50 94 THR A N 1
ATOM 787 C CA . THR A 1 94 ? 9.470 -4.199 -2.020 1.00 83.50 94 THR A CA 1
ATOM 788 C C . THR A 1 94 ? 9.125 -5.029 -3.255 1.00 83.50 94 THR A C 1
ATOM 790 O O . THR A 1 94 ? 10.002 -5.291 -4.075 1.00 83.50 94 THR A O 1
ATOM 793 N N . SER A 1 95 ? 7.853 -5.404 -3.421 1.00 81.00 95 SER A N 1
ATOM 794 C CA . SER A 1 95 ? 7.403 -6.174 -4.583 1.00 81.00 95 SER A CA 1
ATOM 795 C C .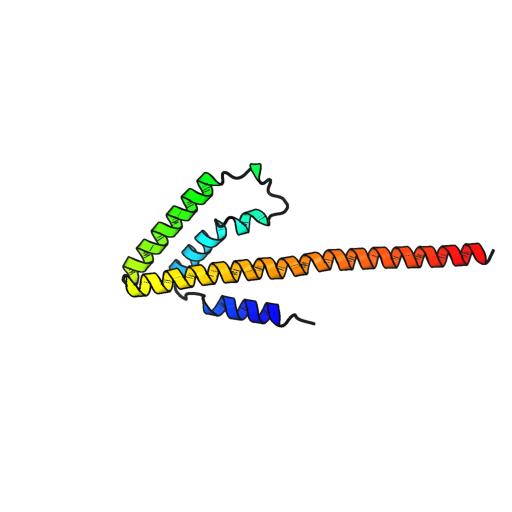 SER A 1 95 ? 7.515 -5.412 -5.888 1.00 81.00 95 SER A C 1
ATOM 797 O O . SER A 1 95 ? 8.007 -5.961 -6.870 1.00 81.00 95 SER A O 1
ATOM 799 N N . ILE A 1 96 ? 7.139 -4.138 -5.889 1.00 79.31 96 ILE A N 1
ATOM 800 C CA . ILE A 1 96 ? 7.258 -3.283 -7.070 1.00 79.31 96 ILE A CA 1
ATOM 801 C C . ILE A 1 96 ? 8.726 -3.081 -7.448 1.00 79.31 96 ILE A C 1
ATOM 803 O O . ILE A 1 96 ? 9.077 -3.275 -8.609 1.00 79.31 96 ILE A O 1
ATOM 807 N N . ILE A 1 97 ? 9.593 -2.788 -6.472 1.00 78.69 97 ILE A N 1
ATOM 808 C CA . ILE A 1 97 ? 11.039 -2.641 -6.704 1.00 78.69 97 ILE A CA 1
ATOM 809 C C . ILE A 1 97 ? 11.622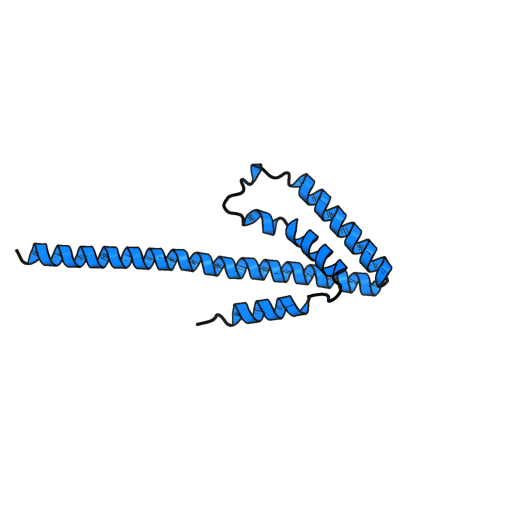 -3.923 -7.311 1.00 78.69 97 ILE A C 1
ATOM 811 O O . ILE A 1 97 ? 12.388 -3.875 -8.276 1.00 78.69 97 ILE A O 1
ATOM 815 N N . HIS A 1 98 ? 11.242 -5.081 -6.771 1.00 78.44 98 HIS A N 1
ATOM 816 C CA . HIS A 1 98 ? 11.729 -6.367 -7.254 1.00 78.44 98 HIS A CA 1
ATOM 817 C C . HIS A 1 98 ? 11.303 -6.640 -8.703 1.00 78.44 98 HIS A C 1
ATOM 819 O O . HIS A 1 98 ? 12.151 -6.960 -9.532 1.00 78.44 98 HIS A O 1
ATOM 825 N N . VAL A 1 99 ? 10.019 -6.449 -9.028 1.00 74.25 99 VAL A N 1
ATOM 826 C CA . VAL A 1 99 ? 9.492 -6.625 -10.393 1.00 74.25 99 VAL A CA 1
ATOM 827 C C . VAL A 1 99 ? 10.180 -5.685 -11.386 1.00 74.25 99 VAL A C 1
ATOM 829 O O . VAL A 1 99 ? 10.531 -6.097 -12.487 1.00 74.25 99 VAL A O 1
ATOM 832 N N . GLN A 1 100 ? 10.427 -4.434 -11.003 1.00 69.31 100 GLN A N 1
ATOM 833 C CA . GLN A 1 100 ? 11.087 -3.471 -11.886 1.00 69.31 100 GLN A CA 1
ATOM 834 C C . GLN A 1 100 ? 12.553 -3.806 -12.151 1.00 69.31 100 GLN A C 1
ATOM 836 O O . GLN A 1 100 ? 13.002 -3.650 -13.282 1.00 69.31 100 GLN A O 1
ATOM 841 N N . THR A 1 101 ? 13.270 -4.319 -11.146 1.00 68.31 101 THR A N 1
ATOM 842 C CA . THR A 1 101 ? 14.659 -4.782 -11.316 1.00 68.31 101 THR A CA 1
ATOM 843 C C . THR A 1 101 ? 14.736 -5.897 -12.366 1.00 68.31 101 THR A C 1
ATOM 845 O O . THR A 1 101 ? 15.691 -5.965 -13.130 1.00 68.31 101 THR A O 1
ATOM 848 N N . PHE A 1 102 ? 13.705 -6.744 -12.458 1.00 65.31 102 PHE A N 1
ATOM 849 C CA . PHE A 1 102 ? 13.606 -7.750 -13.516 1.00 65.31 102 PHE A CA 1
ATOM 850 C C . PHE A 1 102 ? 13.345 -7.156 -14.900 1.00 65.31 102 PHE A C 1
ATOM 852 O O . PHE A 1 102 ? 13.966 -7.602 -15.862 1.00 65.31 102 PHE A O 1
ATOM 859 N N . ASN A 1 103 ? 12.484 -6.142 -15.016 1.00 57.97 103 ASN A N 1
ATOM 860 C CA . ASN A 1 103 ? 12.238 -5.489 -16.305 1.00 57.97 103 ASN A CA 1
ATOM 861 C C . ASN A 1 103 ? 13.496 -4.809 -16.864 1.00 57.97 103 ASN A C 1
ATOM 863 O O . ASN A 1 103 ? 13.717 -4.867 -18.065 1.00 57.97 103 ASN A O 1
ATOM 867 N N . THR A 1 104 ? 14.376 -4.267 -16.012 1.00 55.66 104 THR A N 1
ATOM 868 C CA . THR A 1 104 ? 15.657 -3.686 -16.463 1.00 55.66 104 THR A CA 1
ATOM 869 C C . THR A 1 104 ? 16.585 -4.723 -17.107 1.00 55.66 104 THR A C 1
ATOM 871 O O . THR A 1 104 ? 17.486 -4.370 -17.860 1.00 55.66 104 THR A O 1
ATOM 874 N N . HIS A 1 105 ? 16.395 -6.015 -16.822 1.00 53.34 105 HIS A N 1
ATOM 875 C CA . HIS A 1 105 ? 17.160 -7.086 -17.460 1.00 53.34 105 HIS A CA 1
ATOM 876 C C . HIS A 1 105 ? 16.591 -7.521 -18.814 1.00 53.34 105 HIS A C 1
ATOM 878 O O . HIS A 1 105 ? 17.343 -8.089 -19.596 1.00 53.34 105 HIS A O 1
ATOM 884 N N . VAL A 1 106 ? 15.317 -7.245 -19.113 1.00 57.38 106 VAL A N 1
ATOM 885 C CA . VAL A 1 106 ? 14.731 -7.533 -20.434 1.00 57.38 106 VAL A CA 1
ATOM 886 C C . VAL A 1 106 ? 15.329 -6.597 -21.484 1.00 57.38 106 VAL A C 1
ATOM 888 O O . VAL A 1 106 ? 15.844 -7.081 -22.484 1.00 57.38 106 VAL A O 1
ATOM 891 N N . ASP A 1 107 ? 15.428 -5.300 -21.179 1.00 56.88 107 ASP A N 1
ATOM 892 C CA . ASP A 1 107 ? 16.092 -4.319 -22.056 1.00 56.88 107 ASP A CA 1
ATOM 893 C C . ASP A 1 107 ? 17.582 -4.665 -22.299 1.00 56.88 107 ASP A C 1
ATOM 895 O O . ASP A 1 107 ? 18.150 -4.402 -23.361 1.00 56.88 107 ASP A O 1
ATOM 899 N N . ASN A 1 108 ? 18.228 -5.319 -21.325 1.00 58.78 108 ASN A N 1
ATOM 900 C CA . ASN A 1 108 ? 19.600 -5.818 -21.463 1.00 58.78 108 ASN A CA 1
ATOM 901 C C . ASN A 1 108 ? 19.702 -7.087 -22.326 1.00 58.78 108 ASN A C 1
ATOM 903 O O . ASN A 1 108 ? 20.754 -7.341 -22.900 1.00 58.78 108 ASN A O 1
ATOM 907 N N . ILE A 1 109 ? 18.648 -7.904 -22.400 1.00 68.00 109 ILE A N 1
ATOM 908 C CA . ILE A 1 109 ? 18.614 -9.083 -23.275 1.00 68.00 109 ILE A CA 1
ATOM 909 C C . ILE A 1 109 ? 18.371 -8.646 -24.715 1.00 68.00 109 ILE A C 1
ATOM 911 O O . ILE A 1 109 ? 19.080 -9.120 -25.595 1.00 68.00 109 ILE A O 1
ATOM 915 N N . ASP A 1 110 ? 17.447 -7.716 -24.949 1.00 73.44 110 ASP A N 1
ATOM 916 C CA . ASP A 1 110 ? 17.169 -7.208 -26.296 1.00 73.44 110 ASP A CA 1
ATOM 917 C C . ASP A 1 110 ? 18.408 -6.519 -26.889 1.00 73.44 110 ASP A C 1
ATOM 919 O O . ASP A 1 110 ? 18.802 -6.807 -28.016 1.00 73.44 110 ASP A O 1
ATOM 923 N N . SER A 1 111 ? 19.119 -5.719 -26.089 1.00 72.81 111 SER A N 1
ATOM 924 C CA . SER A 1 111 ? 20.396 -5.120 -26.512 1.00 72.81 111 SER A CA 1
ATOM 925 C C . SER A 1 111 ? 21.527 -6.139 -26.704 1.00 72.81 111 SER A C 1
ATOM 927 O O . SER A 1 111 ? 22.374 -5.953 -27.578 1.00 72.81 111 SER A O 1
ATOM 929 N N . LEU A 1 112 ? 21.557 -7.237 -25.939 1.00 76.06 112 LEU A N 1
ATOM 930 C CA . LEU A 1 112 ? 22.513 -8.328 -26.160 1.00 76.06 112 LEU A CA 1
ATOM 931 C C . LEU A 1 112 ? 22.209 -9.079 -27.464 1.00 76.06 112 LEU A C 1
ATOM 933 O O . LEU A 1 112 ? 23.135 -9.455 -28.182 1.00 76.06 112 LEU A O 1
ATOM 937 N N . VAL A 1 113 ? 20.929 -9.298 -27.771 1.00 81.75 113 VAL A N 1
ATOM 938 C CA . VAL A 1 113 ? 20.483 -9.924 -29.021 1.00 81.75 113 VAL A CA 1
ATOM 939 C C . VAL A 1 113 ? 20.863 -9.042 -30.205 1.00 81.75 113 VAL A C 1
ATOM 941 O O . VAL A 1 113 ? 21.548 -9.532 -31.097 1.00 81.75 113 VAL A O 1
ATOM 944 N N . GLU A 1 114 ? 20.552 -7.743 -30.167 1.00 83.50 114 GLU A N 1
ATOM 945 C CA . GLU A 1 114 ? 20.962 -6.792 -31.211 1.00 83.50 114 GLU A CA 1
ATOM 946 C C . GLU A 1 114 ? 22.488 -6.767 -31.407 1.00 83.50 114 GLU A C 1
ATOM 948 O O . GLU A 1 114 ? 22.974 -6.792 -32.537 1.00 83.50 114 GLU A O 1
ATOM 953 N N . LEU A 1 115 ? 23.269 -6.770 -30.319 1.00 83.12 115 LEU A N 1
ATOM 954 C CA . LEU A 1 115 ? 24.733 -6.797 -30.396 1.00 83.12 115 LEU A CA 1
ATOM 955 C C . LEU A 1 115 ? 25.256 -8.098 -31.026 1.00 83.12 115 LEU A C 1
ATOM 957 O O . LEU A 1 115 ? 26.216 -8.082 -31.799 1.00 83.12 115 LEU A O 1
ATOM 961 N N . THR A 1 116 ? 24.634 -9.227 -30.688 1.00 83.75 116 THR A N 1
ATOM 962 C CA . THR A 1 116 ? 25.017 -10.544 -31.211 1.00 83.75 116 THR A CA 1
ATOM 963 C C . THR A 1 116 ? 24.659 -10.664 -32.690 1.00 83.75 116 THR A C 1
ATOM 965 O O . THR A 1 116 ? 25.482 -11.131 -33.472 1.00 83.75 116 THR A O 1
ATOM 968 N N . GLU A 1 117 ? 23.480 -10.188 -33.097 1.00 88.50 117 GLU A N 1
ATOM 969 C CA . GLU A 1 117 ? 23.077 -10.115 -34.506 1.00 88.50 117 GLU A CA 1
ATOM 970 C C . GLU A 1 117 ? 24.037 -9.238 -35.314 1.00 88.50 117 GLU A C 1
ATOM 972 O O . GLU A 1 117 ? 24.494 -9.648 -36.379 1.00 88.50 117 GLU A O 1
ATOM 977 N N . LEU A 1 118 ? 24.415 -8.069 -34.785 1.00 87.62 118 LEU A N 1
ATOM 978 C CA . LEU A 1 118 ? 25.370 -7.178 -35.443 1.00 87.62 118 LEU A CA 1
ATOM 979 C C . LEU A 1 118 ? 26.748 -7.836 -35.613 1.00 87.62 118 LEU A C 1
ATOM 981 O O . LEU A 1 118 ? 27.381 -7.678 -36.654 1.00 87.62 118 LEU A O 1
ATOM 985 N N . THR A 1 119 ? 27.206 -8.571 -34.598 1.00 87.88 119 THR A N 1
ATOM 986 C CA . THR A 1 119 ? 28.509 -9.250 -34.621 1.00 87.88 119 THR A CA 1
ATOM 987 C C . THR A 1 119 ? 28.518 -10.375 -35.653 1.00 87.88 119 THR A C 1
ATOM 989 O O . THR A 1 119 ? 29.443 -10.451 -36.451 1.00 87.88 119 THR A O 1
ATOM 992 N N . LEU A 1 120 ? 27.454 -11.182 -35.719 1.00 87.38 120 LEU A N 1
ATOM 993 C CA . LEU A 1 120 ? 27.323 -12.241 -36.726 1.00 87.38 120 LEU A CA 1
ATOM 994 C C . LEU A 1 120 ? 27.304 -11.684 -38.157 1.00 87.38 120 LEU A C 1
ATOM 996 O O . LEU A 1 120 ? 27.948 -12.236 -39.040 1.00 87.38 120 LEU A O 1
ATOM 1000 N N . ILE A 1 121 ? 26.617 -10.559 -38.383 1.00 89.31 121 ILE A N 1
ATOM 1001 C CA . ILE A 1 121 ? 26.607 -9.895 -39.696 1.00 89.31 121 ILE A CA 1
ATOM 1002 C C . ILE A 1 121 ? 28.010 -9.398 -40.080 1.00 89.31 121 ILE A C 1
ATOM 1004 O O . ILE A 1 121 ? 28.372 -9.438 -41.254 1.00 89.31 121 ILE A O 1
ATOM 1008 N N . LEU A 1 122 ? 28.790 -8.893 -39.119 1.00 85.31 122 LEU A N 1
ATOM 1009 C CA . LEU A 1 122 ? 30.151 -8.412 -39.369 1.00 85.31 122 LEU A CA 1
ATOM 1010 C C . LEU A 1 122 ? 31.114 -9.560 -39.692 1.00 85.31 122 LEU A C 1
ATOM 1012 O O . LEU A 1 122 ? 31.877 -9.431 -40.650 1.00 85.31 122 LEU A O 1
ATOM 1016 N N . ASP A 1 123 ? 31.025 -10.673 -38.962 1.00 82.75 123 ASP A N 1
ATOM 1017 C CA . ASP A 1 123 ? 31.832 -11.875 -39.207 1.00 82.75 123 ASP A CA 1
ATOM 1018 C C . ASP A 1 123 ? 31.572 -12.440 -40.620 1.00 82.75 123 ASP A C 1
ATOM 1020 O O . ASP A 1 123 ? 32.514 -12.714 -41.367 1.00 82.75 123 ASP A O 1
ATOM 1024 N N . ASP A 1 124 ? 30.301 -12.516 -41.041 1.00 83.75 124 ASP A N 1
ATOM 1025 C CA . ASP A 1 124 ? 29.920 -12.965 -42.390 1.00 83.75 124 ASP A CA 1
ATOM 1026 C C . ASP A 1 124 ? 30.484 -12.043 -43.494 1.00 83.75 124 ASP A C 1
ATOM 1028 O O . ASP A 1 124 ? 30.835 -12.490 -44.590 1.00 83.75 124 ASP A O 1
ATOM 1032 N N . VAL A 1 125 ? 30.570 -10.732 -43.237 1.00 80.56 125 VAL A N 1
ATOM 1033 C CA . VAL A 1 125 ? 31.110 -9.755 -44.197 1.00 80.56 125 VAL A CA 1
ATOM 1034 C C . VAL A 1 125 ? 32.633 -9.850 -44.303 1.00 80.56 125 VAL A C 1
ATOM 1036 O O . VAL A 1 125 ? 33.155 -9.748 -45.417 1.00 80.56 125 VAL A O 1
ATOM 1039 N N . GLU A 1 126 ? 33.348 -10.060 -43.194 1.00 76.62 126 GLU A N 1
ATOM 1040 C CA . GLU A 1 126 ? 34.800 -10.285 -43.211 1.00 76.62 126 GLU A CA 1
ATOM 1041 C C . GLU A 1 126 ? 35.163 -11.553 -43.996 1.00 76.62 126 GLU A C 1
ATOM 1043 O O . GLU A 1 126 ? 36.047 -11.505 -44.854 1.00 76.62 126 GLU A O 1
ATOM 1048 N N . GLU A 1 127 ? 34.418 -12.649 -43.821 1.00 75.88 127 GLU A N 1
ATOM 1049 C CA . GLU A 1 127 ? 34.662 -13.901 -44.553 1.00 75.88 127 GLU A CA 1
ATOM 1050 C C . GLU A 1 127 ? 34.494 -13.736 -46.079 1.00 75.88 127 GLU A C 1
ATOM 1052 O O . GLU A 1 127 ? 35.262 -14.295 -46.869 1.00 75.88 127 GLU A O 1
ATOM 1057 N N . ILE A 1 128 ? 33.535 -12.914 -46.523 1.00 75.19 128 ILE A N 1
ATOM 1058 C CA . ILE A 1 128 ? 33.307 -12.604 -47.948 1.00 75.19 128 ILE A CA 1
ATOM 1059 C C . ILE A 1 128 ? 34.425 -11.727 -48.537 1.00 75.19 128 ILE A C 1
ATOM 1061 O O . ILE A 1 128 ? 34.717 -11.815 -49.734 1.00 75.19 128 ILE A O 1
ATOM 1065 N N . ILE A 1 129 ? 35.027 -10.853 -47.730 1.00 74.00 129 ILE A N 1
ATOM 1066 C CA . ILE A 1 129 ? 36.126 -9.980 -48.162 1.00 74.00 129 ILE A CA 1
ATOM 1067 C C . ILE A 1 129 ? 37.430 -10.779 -48.277 1.00 74.00 129 ILE A C 1
ATOM 1069 O O . ILE A 1 129 ? 38.148 -10.597 -49.257 1.00 74.00 129 ILE A O 1
ATOM 1073 N N . ASP A 1 130 ? 37.694 -11.695 -47.344 1.00 69.25 130 ASP A N 1
ATOM 1074 C CA . ASP A 1 130 ? 38.914 -12.516 -47.322 1.00 69.25 130 ASP A CA 1
ATOM 1075 C C . ASP A 1 130 ? 38.917 -13.660 -48.355 1.00 69.25 130 ASP A C 1
ATOM 1077 O O . ASP A 1 130 ? 39.975 -14.175 -48.720 1.00 69.25 130 ASP A O 1
ATOM 1081 N N . THR A 1 131 ? 37.750 -14.060 -48.869 1.00 63.78 131 THR A N 1
ATOM 1082 C CA . THR A 1 131 ? 37.624 -15.094 -49.917 1.00 63.78 131 THR A CA 1
ATOM 1083 C C . THR A 1 131 ? 37.742 -14.560 -51.353 1.00 63.78 131 THR A C 1
ATOM 1085 O O . THR A 1 131 ? 37.573 -15.328 -52.307 1.00 63.78 131 THR A O 1
ATOM 1088 N N . LYS A 1 132 ? 38.052 -13.270 -51.532 1.00 49.50 132 LYS A N 1
ATOM 1089 C CA . LYS A 1 132 ? 38.134 -12.587 -52.833 1.00 49.50 132 LYS A CA 1
ATOM 1090 C C . LYS A 1 132 ? 39.549 -12.142 -53.188 1.00 49.50 132 LYS A C 1
ATOM 1092 O O . LYS A 1 132 ? 39.899 -12.280 -54.383 1.00 49.50 132 LYS A O 1
#

pLDDT: mean 79.22, std 13.72, range [46.75, 97.0]

Radius of gyration: 23.85 Å; chains: 1; bounding box: 54×40×74 Å

Sequence (132 aa):
MFDNRGIALTLWTMKFINPDIIIFKLALSLFALSKTNYLYSPNISIDSTNSSAIFHIQNKYAEVTWKYLNYRYGWYEAVKHFHNIIYWLVALTTSIIHVQTFNTHVDNIDSLVELTELTLILDDVEEIIDTK